Protein AF-A0A9D5N4I9-F1 (afdb_monomer_lite)

Foldseek 3Di:
DKKKKFWPDPPVVLQVQQCPDPAQHWAWDDAPDPGITMTDTDGDPPDDDDVQVVSLVSQCPDPPSVPIDMGMDGPVPDPPDDDD

pLDDT: mean 87.91, std 13.17, range [37.09, 96.62]

Radius of gyration: 12.81 Å; chains: 1; bounding box: 30×41×31 Å

Sequence (84 aa):
MLVNISAPMKRDEIKALLEASENPTFKFVKMKTPMEMQFEVTYADGTEGDPTSYAKKLIKGQPWGAVLMVRALIEGQAFTGGKI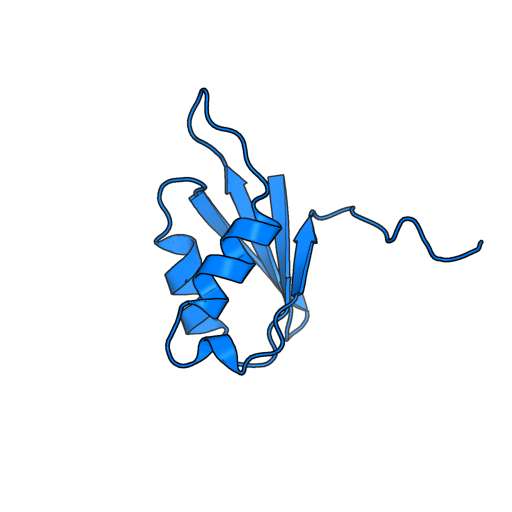

Structure (mmCIF, N/CA/C/O backbone):
data_AF-A0A9D5N4I9-F1
#
_entry.id   AF-A0A9D5N4I9-F1
#
loop_
_atom_site.group_PDB
_atom_site.id
_atom_site.type_symbol
_atom_site.label_atom_id
_atom_site.label_alt_id
_atom_site.label_comp_id
_atom_site.label_asym_id
_atom_site.label_entity_id
_atom_site.label_seq_id
_atom_site.pdbx_PDB_ins_code
_atom_site.Cartn_x
_atom_site.Cartn_y
_atom_site.Cartn_z
_atom_site.occupancy
_atom_site.B_iso_or_equiv
_atom_site.auth_seq_id
_atom_site.auth_comp_id
_atom_site.auth_asym_id
_atom_site.auth_atom_id
_atom_site.pdbx_PDB_model_num
ATOM 1 N N . MET A 1 1 ? 6.991 7.318 -5.279 1.00 89.25 1 MET A N 1
ATOM 2 C CA . MET A 1 1 ? 5.702 8.060 -5.185 1.00 89.25 1 MET A CA 1
ATOM 3 C C . MET A 1 1 ? 4.953 7.593 -3.946 1.00 89.25 1 MET A C 1
ATOM 5 O O . MET A 1 1 ? 5.027 6.413 -3.661 1.00 89.25 1 MET A O 1
ATOM 9 N N . LEU A 1 2 ? 4.247 8.455 -3.211 1.00 93.00 2 LEU A N 1
ATOM 10 C CA . LEU A 1 2 ? 3.505 8.035 -2.012 1.00 93.00 2 LEU A CA 1
ATOM 11 C C . LEU A 1 2 ? 2.018 7.835 -2.331 1.00 93.00 2 LEU A C 1
ATOM 13 O O . LEU A 1 2 ? 1.394 8.690 -2.957 1.00 93.00 2 LEU A O 1
ATOM 17 N N . VAL A 1 3 ? 1.457 6.705 -1.907 1.00 94.00 3 VAL A N 1
ATOM 18 C CA . VAL A 1 3 ? 0.054 6.325 -2.102 1.00 94.00 3 VAL A CA 1
ATOM 19 C C . VAL A 1 3 ? -0.574 5.996 -0.755 1.00 94.00 3 VAL A C 1
ATOM 21 O O . VAL A 1 3 ? -0.052 5.193 0.013 1.00 94.00 3 VAL A O 1
ATOM 24 N N . ASN A 1 4 ? -1.729 6.592 -0.487 1.00 94.56 4 ASN A N 1
ATOM 25 C CA . ASN A 1 4 ? -2.510 6.362 0.718 1.00 94.56 4 ASN A CA 1
ATOM 26 C C . ASN A 1 4 ? -3.685 5.439 0.388 1.00 94.56 4 ASN A C 1
ATOM 28 O O . ASN A 1 4 ? -4.512 5.766 -0.466 1.00 94.56 4 ASN A O 1
ATOM 32 N N . ILE A 1 5 ? -3.759 4.300 1.071 1.00 94.44 5 ILE A N 1
ATOM 33 C CA . ILE A 1 5 ? -4.827 3.307 0.975 1.00 94.44 5 ILE A CA 1
ATOM 34 C C . ILE A 1 5 ? -5.665 3.374 2.249 1.00 94.44 5 ILE A C 1
ATOM 36 O O . ILE A 1 5 ? -5.216 2.988 3.327 1.00 94.44 5 ILE A O 1
ATOM 40 N N . SER A 1 6 ? -6.898 3.851 2.124 1.00 94.19 6 SER A N 1
ATOM 41 C CA . SER A 1 6 ? -7.879 3.850 3.202 1.00 94.19 6 SER A CA 1
ATOM 42 C C . SER A 1 6 ? -8.768 2.614 3.109 1.00 94.19 6 SER A C 1
ATOM 44 O O . SER A 1 6 ? -9.424 2.387 2.086 1.00 94.19 6 SER A O 1
ATOM 46 N N . ALA A 1 7 ? -8.778 1.822 4.179 1.00 91.94 7 ALA A N 1
ATOM 47 C CA . ALA A 1 7 ? -9.606 0.637 4.334 1.00 91.94 7 ALA A CA 1
ATOM 48 C C . ALA A 1 7 ? -10.003 0.461 5.815 1.00 91.94 7 ALA A C 1
ATOM 50 O O . ALA A 1 7 ? -9.129 0.426 6.687 1.00 91.94 7 ALA A O 1
ATOM 51 N N . PRO A 1 8 ? -11.304 0.318 6.129 1.00 87.50 8 PRO A N 1
ATOM 52 C CA . PRO A 1 8 ? -11.765 0.165 7.509 1.00 87.50 8 PRO A CA 1
ATOM 53 C C . PRO A 1 8 ? -11.482 -1.233 8.084 1.00 87.50 8 PRO A C 1
ATOM 55 O O . PRO A 1 8 ? -11.439 -1.406 9.298 1.00 87.50 8 PRO A O 1
ATOM 58 N N . MET A 1 9 ? -11.293 -2.238 7.224 1.00 90.81 9 MET A N 1
ATOM 59 C CA . MET A 1 9 ? -11.100 -3.643 7.593 1.00 90.81 9 MET A CA 1
ATOM 60 C C . MET A 1 9 ? -10.001 -4.275 6.737 1.00 90.81 9 MET A C 1
ATOM 62 O O . MET A 1 9 ? -9.624 -3.717 5.708 1.00 90.81 9 MET A O 1
ATOM 66 N N . LYS A 1 10 ? -9.518 -5.453 7.156 1.00 93.38 10 LYS A N 1
ATOM 67 C CA . LYS A 1 10 ? -8.538 -6.266 6.413 1.00 93.38 10 LYS A CA 1
ATOM 68 C C . LYS A 1 10 ? -7.215 -5.551 6.107 1.00 93.38 10 LYS A C 1
ATOM 70 O O . LYS A 1 10 ? -6.602 -5.771 5.072 1.00 93.38 10 LYS A O 1
ATOM 75 N N . ARG A 1 11 ? -6.794 -4.645 6.997 1.00 93.31 11 ARG A N 1
ATOM 76 C CA . ARG A 1 11 ? -5.600 -3.801 6.814 1.00 93.31 11 ARG A CA 1
ATOM 77 C C . ARG A 1 11 ? -4.327 -4.635 6.698 1.00 93.31 11 ARG A C 1
ATOM 79 O O . ARG A 1 11 ? -3.535 -4.381 5.800 1.00 93.31 11 ARG A O 1
ATOM 86 N N . ASP A 1 12 ? -4.173 -5.641 7.554 1.00 94.00 12 ASP A N 1
ATOM 87 C CA . ASP A 1 12 ? -2.991 -6.503 7.552 1.00 94.00 12 ASP A CA 1
ATOM 88 C C . ASP A 1 12 ? -2.930 -7.349 6.275 1.00 94.00 12 ASP A C 1
ATOM 90 O O . ASP A 1 12 ? -1.881 -7.433 5.639 1.00 94.00 12 ASP A O 1
ATOM 94 N N . GLU A 1 13 ? -4.068 -7.888 5.828 1.00 95.38 13 GLU A N 1
ATOM 95 C CA . GLU A 1 13 ? -4.146 -8.630 4.569 1.00 95.38 13 GLU A CA 1
ATOM 96 C C . GLU A 1 13 ? -3.919 -7.731 3.347 1.00 95.38 13 GLU A C 1
ATOM 98 O O . GLU A 1 13 ? -3.222 -8.128 2.418 1.00 95.38 13 GLU A O 1
ATOM 103 N N . ILE A 1 14 ? -4.460 -6.507 3.345 1.00 95.56 14 ILE A N 1
ATOM 104 C CA . ILE A 1 14 ? -4.215 -5.516 2.285 1.00 95.56 14 ILE A CA 1
ATOM 105 C C . ILE A 1 14 ? -2.737 -5.127 2.247 1.00 95.56 14 ILE A C 1
ATOM 107 O O . ILE A 1 14 ? -2.165 -5.038 1.164 1.00 95.56 14 ILE A O 1
ATOM 111 N N . LYS A 1 15 ? -2.115 -4.899 3.407 1.00 95.94 15 LYS A N 1
ATOM 112 C CA . LYS A 1 15 ? -0.692 -4.573 3.495 1.00 95.94 15 LYS A CA 1
ATOM 113 C C . LYS A 1 15 ? 0.155 -5.702 2.914 1.00 95.94 15 LYS A C 1
ATOM 115 O O . LYS A 1 15 ? 0.929 -5.439 2.002 1.00 95.94 15 LYS A O 1
ATOM 120 N N . ALA A 1 16 ? -0.040 -6.934 3.385 1.00 96.25 16 ALA A N 1
ATOM 121 C CA . ALA A 1 16 ? 0.708 -8.092 2.900 1.00 96.25 16 ALA A CA 1
ATOM 122 C C . ALA A 1 16 ? 0.514 -8.313 1.390 1.00 96.25 16 ALA A C 1
ATOM 124 O O . ALA A 1 16 ? 1.470 -8.601 0.677 1.00 96.25 16 ALA A O 1
ATOM 125 N N . LEU A 1 17 ? -0.712 -8.124 0.890 1.00 96.50 17 LEU A N 1
ATOM 126 C CA . LEU A 1 17 ? -1.027 -8.232 -0.533 1.00 96.50 17 LEU A CA 1
ATOM 127 C C . LEU A 1 17 ? -0.284 -7.191 -1.380 1.00 96.50 17 LEU A C 1
ATOM 129 O O . LEU A 1 17 ? 0.220 -7.524 -2.448 1.00 96.50 17 LEU A O 1
ATOM 133 N N . LEU A 1 18 ? -0.239 -5.935 -0.929 1.00 95.56 18 LEU A N 1
ATOM 134 C CA . LEU A 1 18 ? 0.445 -4.862 -1.652 1.00 95.56 18 LEU A CA 1
ATOM 135 C C . LEU A 1 18 ? 1.968 -5.017 -1.580 1.00 95.56 18 LEU A C 1
ATOM 137 O O . LEU A 1 18 ? 2.634 -4.826 -2.593 1.00 95.56 18 LEU A O 1
ATOM 141 N N . GLU A 1 19 ? 2.516 -5.406 -0.427 1.00 95.38 19 GLU A N 1
ATOM 142 C CA . GLU A 1 19 ? 3.958 -5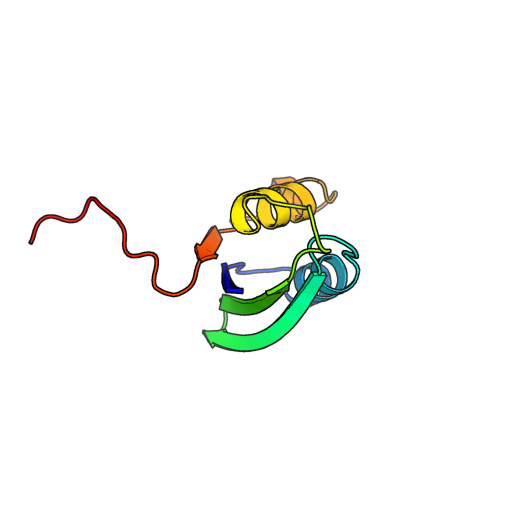.654 -0.258 1.00 95.38 19 GLU A CA 1
ATOM 143 C C . GLU A 1 19 ? 4.459 -6.847 -1.087 1.00 95.38 19 GLU A C 1
ATOM 145 O O . GLU A 1 19 ? 5.629 -6.881 -1.456 1.00 95.38 19 GLU A O 1
ATOM 150 N N . ALA A 1 20 ? 3.581 -7.794 -1.430 1.00 95.69 20 ALA A N 1
ATOM 151 C CA . ALA A 1 20 ? 3.895 -8.909 -2.324 1.00 95.69 20 ALA A CA 1
ATOM 152 C C . ALA A 1 20 ? 3.881 -8.536 -3.822 1.00 95.69 20 ALA A C 1
ATOM 154 O O . ALA A 1 20 ? 4.213 -9.369 -4.662 1.00 95.69 20 ALA A O 1
ATOM 155 N N . SER A 1 21 ? 3.472 -7.317 -4.182 1.00 93.00 21 SER A N 1
ATOM 156 C CA . SER A 1 21 ? 3.466 -6.862 -5.574 1.00 93.00 21 SER A CA 1
ATOM 157 C C . SER A 1 21 ? 4.880 -6.506 -6.034 1.00 93.00 21 SER A C 1
ATOM 159 O O . SER A 1 21 ? 5.539 -5.660 -5.432 1.00 93.00 21 SER A O 1
ATOM 161 N N . GLU A 1 22 ? 5.337 -7.119 -7.127 1.00 89.00 22 GLU A N 1
ATOM 162 C CA . GLU A 1 22 ? 6.693 -6.906 -7.651 1.00 89.00 22 GLU A CA 1
ATOM 163 C C . GLU A 1 22 ? 6.793 -5.656 -8.536 1.00 89.00 22 GLU A C 1
ATOM 165 O O . GLU A 1 22 ? 7.761 -4.906 -8.425 1.00 89.00 22 GLU A O 1
ATOM 170 N N . ASN A 1 23 ? 5.784 -5.381 -9.375 1.00 88.81 23 ASN A N 1
ATOM 171 C CA . ASN A 1 23 ? 5.729 -4.165 -10.191 1.00 88.81 23 ASN A CA 1
ATOM 172 C C . ASN A 1 23 ? 4.274 -3.714 -10.468 1.00 88.81 23 ASN A C 1
ATOM 174 O O . ASN A 1 23 ? 3.560 -4.400 -11.207 1.00 88.81 23 ASN A O 1
ATOM 178 N N . PRO A 1 24 ? 3.821 -2.564 -9.930 1.00 91.69 24 PRO A N 1
ATOM 179 C CA . PRO A 1 24 ? 4.559 -1.674 -9.030 1.00 91.69 24 PRO A CA 1
ATOM 180 C C . PRO A 1 24 ? 4.894 -2.331 -7.687 1.00 91.69 24 PRO A C 1
ATOM 182 O O . PRO A 1 24 ? 4.104 -3.117 -7.165 1.00 91.69 24 PRO A O 1
ATOM 185 N N . THR A 1 25 ? 6.037 -1.972 -7.106 1.00 94.12 25 THR A N 1
ATOM 186 C CA . THR A 1 25 ? 6.413 -2.380 -5.746 1.00 94.12 25 THR A CA 1
ATOM 187 C C . THR A 1 25 ? 5.785 -1.433 -4.735 1.00 94.12 25 THR A C 1
ATOM 189 O O . THR A 1 25 ? 5.927 -0.219 -4.877 1.00 94.12 25 THR A O 1
ATOM 192 N N . PHE A 1 26 ? 5.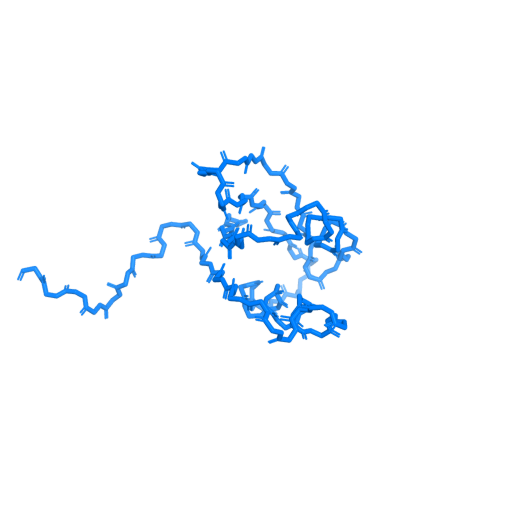129 -1.960 -3.697 1.00 95.50 26 PHE A N 1
ATOM 193 C CA . PHE A 1 26 ? 4.598 -1.158 -2.591 1.00 95.50 26 PHE A CA 1
ATOM 194 C 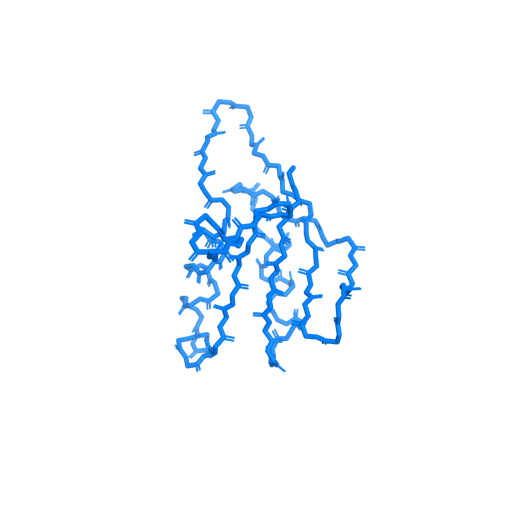C . PHE A 1 26 ? 5.376 -1.448 -1.311 1.00 95.50 26 PHE A C 1
ATOM 196 O O . PHE A 1 26 ? 5.415 -2.578 -0.837 1.00 95.50 26 PHE A O 1
ATOM 203 N N . LYS A 1 27 ? 5.944 -0.412 -0.702 1.00 96.31 27 LYS A N 1
ATOM 204 C CA . LYS A 1 27 ? 6.634 -0.493 0.584 1.00 96.31 27 LYS A CA 1
ATOM 205 C C . LYS A 1 27 ? 5.840 0.258 1.637 1.00 96.31 27 LYS A C 1
ATOM 207 O O . LYS A 1 27 ? 5.599 1.455 1.490 1.00 96.31 27 LYS A O 1
ATOM 212 N N . PHE A 1 28 ? 5.418 -0.418 2.701 1.00 96.62 28 PHE A N 1
ATOM 213 C CA . PHE A 1 28 ? 4.694 0.246 3.780 1.00 96.62 28 PHE A CA 1
ATOM 214 C C . PHE A 1 28 ? 5.579 1.285 4.477 1.00 96.62 28 PHE A C 1
ATOM 216 O O . PHE A 1 28 ? 6.695 0.988 4.900 1.00 96.62 28 PHE A O 1
ATOM 223 N N . VAL A 1 29 ? 5.053 2.500 4.629 1.00 96.12 29 VAL A N 1
ATOM 224 C CA . VAL A 1 29 ? 5.737 3.603 5.312 1.00 96.12 29 VAL A CA 1
ATOM 225 C C . VAL A 1 29 ? 5.203 3.741 6.731 1.00 96.12 29 VAL A C 1
ATOM 227 O O . VAL A 1 29 ? 5.960 3.646 7.695 1.00 96.12 29 VAL A O 1
ATOM 230 N N . LYS A 1 30 ? 3.894 3.986 6.871 1.00 94.00 30 LYS A N 1
ATOM 231 C CA . LYS A 1 30 ? 3.234 4.211 8.165 1.00 94.00 30 LYS A CA 1
ATOM 232 C C . LYS A 1 30 ? 1.712 4.147 8.065 1.00 94.00 30 LYS A C 1
ATOM 234 O O . LYS A 1 30 ? 1.136 4.250 6.984 1.00 94.00 30 LYS A O 1
ATOM 239 N N . MET A 1 31 ? 1.058 4.087 9.223 1.00 94.12 31 MET A N 1
ATOM 240 C CA . MET A 1 31 ? -0.355 4.451 9.352 1.00 94.12 31 MET A CA 1
ATOM 241 C C . MET A 1 31 ? -0.467 5.978 9.403 1.00 94.12 31 MET A C 1
ATOM 243 O O . MET A 1 31 ? 0.106 6.610 10.290 1.00 94.12 31 MET A O 1
ATOM 247 N N . LYS A 1 32 ? -1.191 6.580 8.458 1.00 91.69 32 LYS A N 1
ATOM 248 C CA . LYS A 1 32 ? -1.464 8.026 8.438 1.00 91.69 32 LYS A CA 1
ATOM 249 C C . LYS A 1 32 ? -2.668 8.385 9.310 1.00 91.69 32 LYS A C 1
ATOM 251 O O . LYS A 1 32 ? -2.676 9.422 9.961 1.00 91.69 32 LYS A O 1
ATOM 256 N N . THR A 1 33 ? -3.653 7.494 9.363 1.00 90.75 33 THR A N 1
ATOM 257 C CA . THR A 1 33 ? -4.777 7.515 10.311 1.00 90.75 33 THR A CA 1
ATOM 258 C C . THR A 1 33 ? -5.059 6.077 10.759 1.00 90.75 33 THR A C 1
ATOM 260 O O . THR A 1 33 ? -4.495 5.153 10.171 1.00 90.75 33 THR A O 1
ATOM 263 N N . PRO A 1 34 ? -5.956 5.822 11.730 1.00 90.12 34 PRO A N 1
ATOM 264 C CA . PRO A 1 34 ? -6.319 4.453 12.100 1.00 90.12 34 PRO A CA 1
ATOM 265 C C . PRO A 1 34 ? -6.828 3.597 10.929 1.00 90.12 34 PRO A C 1
ATOM 267 O O . PRO A 1 34 ? -6.746 2.376 10.995 1.00 90.12 34 PRO A O 1
ATOM 270 N N . MET A 1 35 ? -7.329 4.201 9.849 1.00 90.12 35 MET A N 1
ATOM 271 C CA . MET A 1 35 ? -7.875 3.482 8.690 1.00 90.12 35 MET A CA 1
ATOM 272 C C . MET A 1 35 ? -7.090 3.724 7.398 1.00 90.12 35 MET A C 1
ATOM 274 O O . MET A 1 35 ? -7.460 3.174 6.367 1.00 90.12 35 MET A O 1
ATOM 278 N N . GLU A 1 36 ? -6.040 4.546 7.418 1.00 93.50 36 GLU A N 1
ATOM 279 C CA . GLU A 1 36 ? -5.285 4.930 6.223 1.00 93.50 36 GLU A CA 1
ATOM 280 C C . GLU A 1 36 ? -3.826 4.494 6.335 1.00 93.50 36 GLU A C 1
ATOM 282 O O . GLU A 1 36 ? -3.083 4.963 7.198 1.00 93.50 36 GLU A O 1
ATOM 287 N N . MET A 1 37 ? -3.427 3.596 5.440 1.00 95.62 37 MET A N 1
ATOM 288 C CA . MET A 1 37 ? -2.067 3.094 5.282 1.00 95.62 37 MET A CA 1
ATOM 289 C C . MET A 1 37 ? -1.357 3.880 4.185 1.00 95.62 37 MET A C 1
ATOM 291 O O . MET A 1 37 ? -1.910 4.061 3.104 1.00 95.62 37 MET A O 1
ATOM 295 N N . GLN A 1 38 ? -0.131 4.314 4.439 1.00 96.19 38 GLN A N 1
ATOM 296 C CA . GLN A 1 38 ? 0.708 4.983 3.453 1.00 96.19 38 GLN A CA 1
ATOM 297 C C . GLN A 1 38 ? 1.781 4.028 2.933 1.00 96.19 38 GLN A C 1
ATOM 299 O O . GLN A 1 38 ? 2.487 3.392 3.718 1.00 96.19 38 GLN A O 1
ATOM 304 N N . PHE A 1 39 ? 1.917 3.976 1.612 1.00 96.56 39 PHE A N 1
ATOM 305 C CA . PHE A 1 39 ? 2.893 3.167 0.895 1.00 96.56 39 PHE A CA 1
ATOM 306 C C . PHE A 1 39 ? 3.758 4.039 -0.006 1.00 96.56 39 PHE A C 1
ATOM 308 O O . PHE A 1 39 ? 3.268 4.956 -0.664 1.00 96.56 39 PHE A O 1
ATOM 315 N N . GLU A 1 40 ? 5.038 3.718 -0.067 1.00 95.38 40 GLU A N 1
ATOM 316 C CA . GLU A 1 40 ? 5.943 4.185 -1.101 1.00 95.38 40 GLU A CA 1
ATOM 317 C C . GLU A 1 40 ? 5.885 3.218 -2.279 1.00 95.38 40 GLU A C 1
ATOM 319 O O . GLU A 1 40 ? 6.006 2.008 -2.111 1.00 95.38 40 GLU A O 1
ATOM 324 N N . VAL A 1 41 ? 5.649 3.766 -3.466 1.00 94.81 41 VAL A N 1
ATOM 325 C CA . VAL A 1 41 ? 5.463 3.029 -4.707 1.00 94.81 41 VAL A CA 1
ATOM 326 C C . VAL A 1 41 ? 6.562 3.369 -5.693 1.00 94.81 41 VAL A C 1
ATOM 328 O O . VAL A 1 41 ? 6.807 4.551 -5.981 1.00 94.81 41 VAL A O 1
ATOM 331 N N . THR A 1 42 ? 7.178 2.323 -6.227 1.00 93.06 42 THR A N 1
ATOM 332 C CA . THR A 1 42 ? 8.218 2.372 -7.255 1.00 93.06 42 THR A CA 1
ATOM 333 C C . THR A 1 42 ? 7.842 1.465 -8.419 1.00 93.06 42 THR A C 1
ATOM 335 O O . THR A 1 42 ? 7.221 0.420 -8.226 1.00 93.06 42 THR A O 1
ATOM 338 N N . TYR A 1 43 ? 8.225 1.874 -9.623 1.00 89.94 43 TYR A N 1
ATOM 339 C CA . TYR A 1 43 ? 8.083 1.088 -10.843 1.00 89.94 43 TYR A CA 1
ATOM 340 C C . TYR A 1 43 ? 9.463 0.642 -11.317 1.00 89.94 43 TYR A C 1
ATOM 342 O O . TYR A 1 43 ? 10.445 1.348 -11.086 1.00 89.94 43 TYR A O 1
ATOM 350 N N . ALA A 1 44 ? 9.533 -0.513 -11.975 1.00 86.94 44 ALA A N 1
ATOM 351 C CA . ALA A 1 44 ? 10.738 -0.911 -12.696 1.00 86.94 44 ALA A CA 1
ATOM 352 C C . ALA A 1 44 ? 11.002 0.046 -13.875 1.00 86.94 44 ALA A C 1
ATOM 354 O O . ALA A 1 44 ? 10.060 0.605 -14.449 1.00 86.94 44 ALA A O 1
ATOM 355 N N . ASP A 1 45 ? 12.270 0.209 -14.256 1.00 79.94 45 ASP A N 1
ATOM 356 C CA . ASP A 1 45 ? 12.657 1.090 -15.360 1.00 79.94 45 ASP A CA 1
ATOM 357 C C . ASP A 1 45 ? 11.903 0.740 -16.654 1.00 79.94 45 ASP A C 1
ATOM 359 O O . ASP A 1 45 ? 11.810 -0.422 -17.054 1.00 79.94 45 ASP A O 1
ATOM 363 N N . GLY A 1 46 ? 11.339 1.762 -17.304 1.00 76.75 46 GLY A N 1
ATOM 364 C CA . GLY A 1 46 ? 10.530 1.607 -18.517 1.00 76.75 46 GLY A CA 1
ATOM 365 C C . GLY A 1 46 ? 9.081 1.167 -18.281 1.00 76.75 46 GLY A C 1
ATOM 366 O O . GLY A 1 46 ? 8.369 0.908 -19.250 1.00 76.75 46 GLY A O 1
ATOM 367 N N . THR A 1 47 ? 8.621 1.094 -17.026 1.00 78.75 47 THR A N 1
ATOM 368 C CA . THR A 1 47 ? 7.214 0.826 -16.700 1.00 78.75 47 THR A CA 1
ATOM 369 C C . THR A 1 47 ? 6.538 2.040 -16.075 1.00 78.75 47 THR A C 1
ATOM 371 O O . THR A 1 47 ? 7.097 2.720 -15.220 1.00 78.75 47 THR A O 1
ATOM 374 N N . GLU A 1 48 ? 5.311 2.310 -16.513 1.00 78.31 48 GLU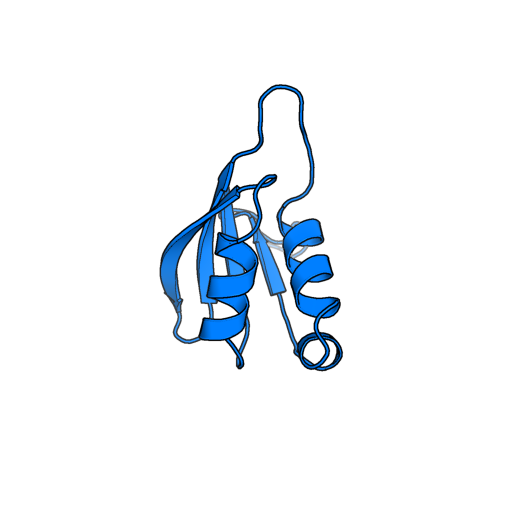 A N 1
ATOM 375 C CA . GLU A 1 48 ? 4.484 3.404 -16.013 1.00 78.31 48 GLU A CA 1
ATOM 376 C C . GLU A 1 48 ? 3.071 2.893 -15.733 1.00 78.31 48 GLU A C 1
ATOM 378 O O . GLU A 1 48 ? 2.584 1.951 -16.364 1.00 78.31 48 GLU A O 1
ATOM 383 N N . GLY A 1 49 ? 2.387 3.523 -14.782 1.00 84.19 49 GLY A N 1
ATOM 384 C CA . GLY A 1 49 ? 1.012 3.173 -14.466 1.00 84.19 49 GLY A CA 1
ATOM 385 C C . GLY A 1 49 ? 0.427 4.000 -13.332 1.00 84.19 49 GLY A C 1
ATOM 386 O O . GLY A 1 49 ? 1.133 4.705 -12.609 1.00 84.19 49 GLY A O 1
ATOM 387 N N . ASP A 1 50 ? -0.886 3.879 -13.147 1.00 89.12 50 ASP A N 1
ATOM 388 C CA . ASP A 1 50 ? -1.583 4.453 -11.999 1.00 89.12 50 ASP A CA 1
ATOM 389 C C . ASP A 1 50 ? -1.558 3.459 -10.820 1.00 89.12 50 ASP A C 1
ATOM 391 O O . ASP A 1 50 ? -2.323 2.481 -10.815 1.00 89.12 50 ASP A O 1
ATOM 395 N N . PRO A 1 51 ? -0.723 3.703 -9.790 1.00 90.94 51 PRO A N 1
ATOM 396 C CA . PRO A 1 51 ? -0.586 2.782 -8.668 1.00 90.94 51 PRO A CA 1
ATOM 397 C C . PRO A 1 51 ? -1.848 2.735 -7.803 1.00 90.94 51 PRO A C 1
ATOM 399 O O . PRO A 1 51 ? -2.095 1.739 -7.125 1.00 90.94 51 PRO A O 1
ATOM 402 N N . THR A 1 52 ? -2.680 3.782 -7.831 1.00 92.38 52 THR A N 1
ATOM 403 C CA . THR A 1 52 ? -3.925 3.827 -7.059 1.00 92.38 52 THR A CA 1
ATOM 404 C C . THR A 1 52 ? -4.976 2.915 -7.676 1.00 92.38 52 THR A C 1
ATOM 406 O O . THR A 1 52 ? -5.642 2.158 -6.964 1.00 92.38 52 THR A O 1
ATOM 409 N N . SER A 1 53 ? -5.091 2.938 -9.005 1.00 92.44 53 SER A N 1
ATOM 410 C CA . SER A 1 53 ? -5.963 2.039 -9.757 1.00 92.44 53 S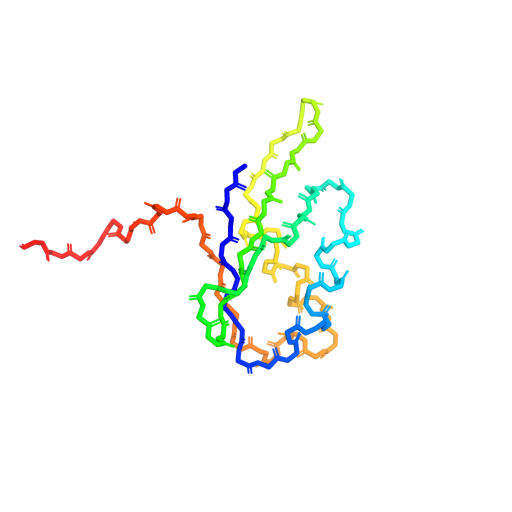ER A CA 1
ATOM 411 C C . SER A 1 53 ? -5.474 0.597 -9.677 1.00 92.44 53 SER A C 1
ATOM 413 O O . SER A 1 53 ? -6.296 -0.301 -9.483 1.00 92.44 53 SER A O 1
ATOM 415 N N . TYR A 1 54 ? -4.159 0.368 -9.759 1.00 93.88 54 TYR A N 1
ATOM 416 C CA . TYR A 1 54 ? -3.569 -0.959 -9.571 1.00 93.88 54 TYR A CA 1
ATOM 417 C C . TYR A 1 54 ? -3.887 -1.518 -8.180 1.00 93.88 54 TYR A C 1
ATOM 419 O O . TYR A 1 54 ? -4.508 -2.576 -8.076 1.00 93.88 54 TYR A O 1
ATOM 427 N N . ALA A 1 55 ? -3.568 -0.773 -7.115 1.00 94.12 55 ALA A N 1
ATOM 428 C CA . ALA A 1 55 ? -3.823 -1.194 -5.739 1.00 94.12 55 ALA A CA 1
ATOM 429 C C . ALA A 1 55 ? -5.310 -1.495 -5.504 1.00 94.12 55 ALA A C 1
ATOM 431 O O . ALA A 1 55 ? -5.656 -2.537 -4.948 1.00 94.12 55 ALA A O 1
ATOM 432 N N . LYS A 1 56 ? -6.214 -0.630 -5.988 1.00 94.81 56 LYS A N 1
ATOM 433 C CA . LYS A 1 56 ? -7.663 -0.873 -5.899 1.00 94.81 56 LYS A CA 1
ATOM 434 C C . LYS A 1 56 ? -8.071 -2.162 -6.600 1.00 94.81 56 LYS A C 1
ATOM 436 O O . LYS A 1 56 ? -8.820 -2.930 -6.007 1.00 94.81 56 LYS A O 1
ATOM 441 N N . LYS A 1 57 ? -7.611 -2.399 -7.832 1.00 94.62 57 LYS A N 1
ATOM 442 C CA . LYS A 1 57 ? -7.930 -3.622 -8.588 1.00 94.62 57 LYS A CA 1
ATOM 443 C C . LYS A 1 57 ? -7.412 -4.865 -7.875 1.00 94.62 57 LYS A C 1
ATOM 445 O O . LYS A 1 57 ? -8.168 -5.819 -7.726 1.00 94.62 57 LYS A O 1
ATOM 450 N N . LEU A 1 58 ? -6.174 -4.825 -7.386 1.00 94.75 58 LEU A N 1
ATOM 451 C CA . LEU A 1 58 ? -5.556 -5.944 -6.680 1.00 94.75 58 LEU A CA 1
ATOM 452 C C . LEU A 1 58 ? -6.327 -6.295 -5.402 1.00 94.75 58 LEU A C 1
ATOM 454 O O . LEU A 1 58 ? -6.674 -7.456 -5.193 1.00 94.75 58 LEU A O 1
ATOM 458 N N . ILE A 1 59 ? -6.676 -5.288 -4.594 1.00 95.00 59 ILE A N 1
ATOM 459 C CA . ILE A 1 59 ? -7.482 -5.478 -3.382 1.00 95.00 59 ILE A CA 1
ATOM 460 C C . ILE A 1 59 ? -8.877 -5.992 -3.749 1.00 95.00 59 ILE A C 1
ATOM 462 O O . ILE A 1 59 ? -9.338 -6.972 -3.176 1.00 95.00 59 ILE A O 1
ATOM 466 N N . LYS A 1 60 ? -9.550 -5.369 -4.724 1.00 94.69 60 LYS A N 1
ATOM 467 C CA . LYS A 1 60 ? -10.906 -5.744 -5.157 1.00 94.69 60 LYS A CA 1
ATOM 468 C C . LYS A 1 60 ? -10.991 -7.139 -5.773 1.00 94.69 60 LYS A C 1
ATOM 470 O O . LYS A 1 60 ? -12.064 -7.731 -5.719 1.00 94.69 60 LYS A O 1
ATOM 475 N N . GLY A 1 61 ? -9.892 -7.650 -6.324 1.00 95.00 61 GLY A N 1
ATOM 476 C CA . GLY A 1 61 ? -9.792 -9.006 -6.861 1.00 95.00 61 GLY A CA 1
ATOM 477 C C . GLY A 1 61 ? -9.744 -10.101 -5.793 1.00 95.00 61 GLY A C 1
ATOM 478 O O . GLY A 1 61 ? -9.922 -11.269 -6.122 1.00 95.00 61 GLY A O 1
ATOM 479 N N . GLN A 1 62 ? -9.532 -9.754 -4.520 1.00 94.56 62 GLN A N 1
ATOM 480 C CA . GLN A 1 62 ? -9.550 -10.733 -3.435 1.00 94.56 62 GLN A CA 1
ATOM 481 C C . GLN A 1 62 ? -10.984 -11.173 -3.096 1.00 94.56 62 GLN A C 1
ATOM 483 O O . GLN A 1 62 ? -11.897 -10.342 -3.157 1.00 94.56 62 GLN A O 1
ATOM 488 N N . PRO A 1 63 ? -11.198 -12.419 -2.621 1.00 93.62 63 PRO A N 1
ATOM 489 C CA . PRO A 1 63 ? -12.529 -12.921 -2.252 1.00 93.62 63 PRO A CA 1
ATOM 490 C C . PRO A 1 63 ? -13.276 -12.026 -1.253 1.00 93.62 63 PRO A C 1
ATOM 492 O O . PRO A 1 63 ? -14.492 -11.875 -1.316 1.00 93.62 63 PRO A O 1
ATOM 495 N N . TRP A 1 64 ? -12.536 -11.394 -0.341 1.00 91.56 64 TRP A N 1
ATOM 496 C CA . TRP A 1 64 ? -13.063 -10.459 0.652 1.00 91.56 64 TRP A CA 1
ATOM 497 C C . TRP A 1 64 ? -13.077 -9.003 0.169 1.00 91.56 64 TRP A C 1
ATOM 499 O O . TRP A 1 64 ? -13.772 -8.175 0.749 1.00 91.56 64 TRP A O 1
ATOM 509 N N . GLY A 1 65 ? -12.319 -8.656 -0.871 1.00 90.94 65 GLY A N 1
ATOM 510 C CA . GLY A 1 65 ? -12.079 -7.271 -1.273 1.00 90.94 65 GLY A CA 1
ATOM 511 C C . GLY A 1 65 ? -13.225 -6.634 -2.050 1.00 90.94 65 GLY A C 1
ATOM 512 O O . GLY A 1 65 ? -13.443 -5.420 -1.947 1.00 90.94 65 GLY A O 1
ATOM 513 N N . ALA A 1 66 ? -14.006 -7.437 -2.777 1.00 90.38 66 ALA A N 1
ATOM 514 C CA . ALA A 1 66 ? -15.141 -6.966 -3.574 1.00 90.38 66 ALA A CA 1
ATOM 515 C C . ALA A 1 66 ? -16.140 -6.139 -2.742 1.00 90.38 66 ALA A C 1
ATOM 517 O O . ALA A 1 66 ? -16.581 -5.077 -3.188 1.00 90.38 66 ALA A O 1
ATOM 518 N N . VAL A 1 67 ? -16.396 -6.552 -1.497 1.00 90.81 67 VAL A N 1
ATOM 519 C CA . VAL A 1 67 ? -17.335 -5.894 -0.571 1.00 90.81 67 VAL A CA 1
ATOM 520 C C . VAL A 1 67 ? -16.715 -4.767 0.264 1.00 90.81 67 VAL A C 1
ATOM 522 O O . VAL A 1 67 ? -17.441 -4.004 0.896 1.00 90.81 67 VAL A O 1
ATOM 525 N N . LEU A 1 68 ? -15.386 -4.612 0.274 1.00 90.00 68 LEU A N 1
ATOM 526 C CA . LEU A 1 68 ? -14.734 -3.578 1.083 1.00 90.00 68 LEU A CA 1
ATOM 527 C C . LEU A 1 68 ? -14.853 -2.192 0.453 1.00 90.00 68 LEU A C 1
ATOM 529 O O . LEU A 1 68 ? -14.527 -1.990 -0.714 1.00 90.00 68 LEU A O 1
ATOM 533 N N . MET A 1 69 ? -15.216 -1.190 1.245 1.00 89.38 69 MET A N 1
ATOM 534 C CA . MET A 1 69 ? -14.998 0.201 0.852 1.00 89.38 69 MET A CA 1
ATOM 535 C C . MET A 1 69 ? -13.500 0.505 0.937 1.00 89.38 69 MET A C 1
ATOM 537 O O . MET A 1 69 ? -12.926 0.495 2.023 1.00 89.38 69 MET A O 1
ATOM 541 N N . VAL A 1 70 ? -12.869 0.735 -0.218 1.00 93.00 70 VAL A N 1
ATOM 542 C CA . VAL A 1 70 ? -11.430 1.007 -0.332 1.00 93.00 70 VAL A CA 1
ATOM 543 C C . VAL A 1 70 ? -11.223 2.279 -1.133 1.00 93.00 70 VAL A C 1
ATOM 545 O O . VAL A 1 70 ? -11.758 2.437 -2.234 1.00 93.00 70 VAL A O 1
ATOM 548 N N . ARG A 1 71 ? -10.393 3.172 -0.604 1.00 92.44 71 ARG A N 1
ATOM 549 C CA . ARG A 1 71 ? -9.957 4.382 -1.296 1.00 92.44 71 ARG A CA 1
ATOM 550 C C . ARG A 1 71 ? -8.442 4.355 -1.439 1.00 92.44 71 ARG A C 1
ATOM 552 O O . ARG A 1 71 ? -7.745 4.017 -0.500 1.00 92.44 71 ARG A O 1
ATOM 559 N N . ALA A 1 72 ? -7.954 4.734 -2.613 1.00 93.19 72 ALA A N 1
ATOM 560 C CA . ALA A 1 72 ? -6.535 4.905 -2.899 1.00 93.19 72 ALA A CA 1
ATOM 561 C C . ALA A 1 72 ? -6.339 6.301 -3.489 1.00 93.19 72 ALA A C 1
ATOM 563 O O . ALA A 1 72 ? -7.136 6.692 -4.350 1.00 93.19 72 ALA A O 1
ATOM 564 N N . LEU A 1 73 ? -5.343 7.037 -3.004 1.00 92.25 73 LEU A N 1
ATOM 565 C CA . LEU A 1 73 ? -4.991 8.389 -3.446 1.00 92.25 73 LEU A CA 1
ATOM 566 C C . LEU A 1 73 ? -3.478 8.539 -3.499 1.00 92.25 73 LEU A C 1
ATOM 568 O O . LEU A 1 73 ? -2.793 8.034 -2.612 1.00 92.25 73 LEU A O 1
ATOM 572 N N . ILE A 1 74 ? -2.965 9.296 -4.463 1.00 90.75 74 ILE A N 1
ATOM 573 C CA . ILE A 1 74 ? -1.577 9.758 -4.414 1.00 90.75 74 ILE A CA 1
ATOM 574 C C . ILE A 1 74 ? -1.484 10.842 -3.331 1.00 90.75 74 ILE A C 1
ATOM 576 O O . ILE A 1 74 ? -2.374 11.684 -3.189 1.00 90.75 74 ILE A O 1
ATOM 580 N N . GLU A 1 75 ? -0.438 10.815 -2.512 1.00 82.50 75 GLU A N 1
ATOM 581 C CA . GLU A 1 75 ? -0.225 11.860 -1.515 1.00 82.50 75 GLU A CA 1
ATOM 582 C C . GLU A 1 75 ? -0.035 13.227 -2.187 1.00 82.50 75 GLU A C 1
ATOM 584 O O . GLU A 1 75 ? 0.731 13.365 -3.134 1.00 82.50 75 GLU A O 1
ATOM 589 N N . GLY A 1 76 ? -0.763 14.239 -1.705 1.00 71.44 76 GLY A N 1
ATOM 590 C CA . GLY A 1 76 ? -0.804 15.566 -2.327 1.00 71.44 76 GLY A CA 1
ATOM 591 C C . GLY A 1 76 ? -1.849 15.706 -3.439 1.00 71.44 76 GLY A C 1
ATOM 592 O O . GLY A 1 76 ? -2.103 16.820 -3.892 1.00 71.44 76 GLY A O 1
ATOM 593 N N . GLN A 1 77 ? -2.527 14.622 -3.831 1.00 67.19 77 GLN A N 1
ATOM 594 C CA . GLN A 1 77 ? -3.667 14.681 -4.742 1.00 67.19 77 GLN A CA 1
ATOM 595 C C . GLN A 1 77 ? -4.890 15.251 -4.002 1.00 67.19 77 GLN A C 1
ATOM 597 O O . GLN A 1 77 ? -5.677 14.527 -3.388 1.00 67.19 77 GLN A O 1
ATOM 602 N N . ALA A 1 78 ? -5.027 16.578 -4.025 1.00 55.59 78 ALA A N 1
ATOM 603 C CA . ALA A 1 78 ? -6.254 17.263 -3.640 1.00 55.59 78 ALA A CA 1
ATOM 604 C C . ALA A 1 78 ? -7.337 17.026 -4.704 1.00 55.59 78 ALA A C 1
ATOM 606 O O . ALA A 1 78 ? -7.043 16.889 -5.892 1.00 55.59 78 ALA A O 1
ATOM 607 N N . PHE A 1 79 ? -8.603 16.978 -4.287 1.00 57.38 79 PHE A N 1
ATOM 608 C CA . PHE A 1 79 ? -9.716 16.928 -5.230 1.00 57.38 79 PHE A CA 1
ATOM 609 C C . PHE A 1 79 ? -9.709 18.200 -6.085 1.00 57.38 79 PHE A C 1
ATOM 611 O O . PHE A 1 79 ? -9.957 19.290 -5.571 1.00 57.38 79 PHE A O 1
ATOM 618 N N . THR A 1 80 ? -9.491 18.071 -7.390 1.00 54.06 80 THR A N 1
ATOM 619 C CA . THR A 1 80 ? -9.725 19.133 -8.379 1.00 54.06 80 THR A CA 1
ATOM 620 C C . THR A 1 80 ? -11.232 19.353 -8.585 1.00 54.06 80 THR A C 1
ATOM 622 O O . THR A 1 80 ? -11.759 19.179 -9.679 1.00 54.06 80 THR A O 1
ATOM 625 N N . GLY A 1 81 ? -11.964 19.678 -7.514 1.00 49.91 81 GLY A N 1
ATOM 626 C CA . GLY A 1 81 ? -13.424 19.819 -7.569 1.00 49.91 81 GLY A CA 1
ATOM 627 C C . GLY A 1 81 ? -14.126 20.378 -6.329 1.00 49.91 81 GLY A C 1
ATOM 628 O O . GLY A 1 81 ? -15.351 20.452 -6.328 1.00 49.91 81 GLY A O 1
ATOM 629 N N . GLY A 1 82 ? -13.406 20.790 -5.283 1.00 37.09 82 GLY A N 1
ATOM 630 C CA . GLY A 1 82 ? -13.996 21.601 -4.213 1.00 37.09 82 GLY A CA 1
ATOM 631 C C . GLY A 1 82 ? -13.845 23.080 -4.553 1.00 37.09 82 GLY A C 1
ATOM 632 O O . GLY A 1 82 ? -12.716 23.531 -4.727 1.00 37.09 82 GLY A O 1
ATOM 633 N N . LYS A 1 83 ? -14.955 23.821 -4.680 1.00 38.22 83 LYS A N 1
ATOM 634 C CA . LYS A 1 83 ? -14.925 25.290 -4.782 1.00 38.22 83 LYS A CA 1
ATOM 635 C C . LYS A 1 83 ? -14.134 25.867 -3.601 1.00 38.22 83 LYS A C 1
ATOM 637 O O . LYS A 1 83 ? -14.384 25.465 -2.465 1.00 38.22 83 LYS A O 1
ATOM 642 N N . ILE A 1 84 ? -13.215 26.784 -3.902 1.00 48.22 84 ILE A N 1
ATOM 643 C CA . ILE A 1 84 ? -12.707 27.773 -2.942 1.00 48.22 84 ILE A CA 1
ATOM 644 C C . ILE A 1 84 ? -13.829 28.783 -2.699 1.00 48.22 84 ILE A C 1
ATOM 646 O O . ILE A 1 84 ? -14.494 29.144 -3.702 1.00 48.22 84 ILE A O 1
#

Secondary structure (DSSP, 8-state):
-EEEEE-SS-HHHHHHHHHT-TTTEEEEEEEEETTEEEEEEE--TT----HHHHHHHHHHTSTTTTTS--EEEETT---TT---